Protein AF-A0A971X054-F1 (afdb_monomer_lite)

Secondary structure (DSSP, 8-state):
--HHHHHHHHHHHHHHHHHHHHHHHHHHHHHHHHHHHHHHHHHHHHHHHHTT---BHHHHHHHHHHHH-GGGEEEEE--HHHHHTT--SEEEEETTEEEEEETTEEEEEEE-----

Sequence (116 aa):
MNMKLVRTLGVFLSASLLANAYLYMEMSRFKEAWLTQFIATSKVESILKASSADLSFDNIKQISISAFGKESVHIVNLENEFTEYGSDRLALGVNDTLLLFKNGFYHGSKANLPSH

Foldseek 3Di:
DDPVVVVVVVVVVVVVVVVVVVVVVVVVVVVVVVVVQLVVFVVVVVVCVVVPDQQFPVVVQVVLCVVQNPVQKDWAQDDVVVVVVQWDRIWIGGHQKIFTHHPRGTDHIDRNDPPD

Radius of gyration: 21.97 Å; chains: 1; bounding box: 60×25×60 Å

pLDDT: mean 76.19, std 13.13, range [33.47, 90.75]

Structure (mmCIF, N/CA/C/O backbone):
data_AF-A0A971X054-F1
#
_entry.id   AF-A0A971X054-F1
#
loop_
_atom_site.group_PDB
_atom_site.id
_atom_site.type_symbol
_atom_site.label_atom_id
_atom_site.label_alt_id
_atom_site.label_comp_id
_atom_site.label_asym_id
_atom_site.label_entity_id
_atom_site.label_seq_id
_atom_site.pdbx_PDB_ins_code
_atom_site.Cartn_x
_atom_site.Cartn_y
_atom_site.Cartn_z
_atom_site.occupancy
_atom_site.B_iso_or_equiv
_atom_site.auth_seq_id
_atom_site.auth_comp_id
_atom_site.auth_asym_id
_atom_site.auth_atom_id
_atom_site.pdbx_PDB_model_num
ATOM 1 N N . MET A 1 1 ? 42.932 -11.990 -38.166 1.00 59.16 1 MET A N 1
ATOM 2 C CA . MET A 1 1 ? 41.737 -11.739 -37.326 1.00 59.16 1 MET A CA 1
ATOM 3 C C . MET A 1 1 ? 40.688 -11.040 -38.181 1.00 59.16 1 MET A C 1
ATOM 5 O O . MET A 1 1 ? 41.022 -10.060 -38.832 1.00 59.16 1 MET A O 1
ATOM 9 N N . ASN A 1 2 ? 39.470 -11.578 -38.287 1.00 78.12 2 ASN A N 1
ATOM 10 C CA . ASN A 1 2 ? 38.485 -11.085 -39.254 1.00 78.12 2 ASN A CA 1
ATOM 11 C C . ASN A 1 2 ? 37.853 -9.771 -38.754 1.00 78.12 2 ASN A C 1
ATOM 13 O O . ASN A 1 2 ? 37.059 -9.779 -37.817 1.00 78.12 2 ASN A O 1
ATOM 17 N N . MET A 1 3 ? 38.218 -8.640 -39.365 1.00 77.50 3 MET A N 1
ATOM 18 C CA . MET A 1 3 ? 37.793 -7.287 -38.960 1.00 77.50 3 MET A CA 1
ATOM 19 C C . MET A 1 3 ? 36.268 -7.112 -38.906 1.00 77.50 3 MET A C 1
ATOM 21 O O . MET A 1 3 ? 35.765 -6.319 -38.111 1.00 77.50 3 MET A O 1
ATOM 25 N N . LYS A 1 4 ? 35.523 -7.881 -39.711 1.00 76.81 4 LYS A N 1
ATOM 26 C CA . LYS A 1 4 ? 34.055 -7.916 -39.661 1.00 76.81 4 LYS A CA 1
ATOM 27 C C . LYS A 1 4 ? 33.547 -8.557 -38.368 1.00 76.81 4 LYS A C 1
ATOM 29 O O . LYS A 1 4 ? 32.675 -7.990 -37.726 1.00 76.81 4 LYS A O 1
ATOM 34 N N . LEU A 1 5 ? 34.154 -9.669 -37.948 1.00 80.12 5 LEU A N 1
ATOM 35 C CA . LEU A 1 5 ? 33.815 -10.367 -36.704 1.00 80.12 5 LEU A CA 1
ATOM 36 C C . LEU A 1 5 ? 34.071 -9.475 -35.480 1.00 80.12 5 LEU A C 1
ATOM 38 O O . LEU A 1 5 ? 33.227 -9.386 -34.596 1.00 80.12 5 LEU A O 1
ATOM 42 N N . VAL A 1 6 ? 35.199 -8.755 -35.471 1.00 81.31 6 VAL A N 1
ATOM 43 C CA . VAL A 1 6 ? 35.562 -7.812 -34.396 1.00 81.31 6 VAL A CA 1
ATOM 44 C C . VAL A 1 6 ? 34.560 -6.658 -34.302 1.00 81.31 6 VAL A C 1
ATOM 46 O O . VAL A 1 6 ? 34.143 -6.302 -33.204 1.00 81.31 6 VAL A O 1
ATOM 49 N N . ARG A 1 7 ? 34.119 -6.103 -35.440 1.00 81.25 7 ARG A N 1
ATOM 50 C CA . ARG A 1 7 ? 33.079 -5.061 -35.461 1.00 81.25 7 ARG A CA 1
ATOM 51 C C . ARG A 1 7 ? 31.737 -5.571 -34.947 1.00 81.25 7 ARG A C 1
ATOM 53 O O . ARG A 1 7 ? 31.116 -4.898 -34.134 1.00 81.25 7 ARG A O 1
ATOM 60 N N . THR A 1 8 ? 31.305 -6.749 -35.388 1.00 83.38 8 THR A N 1
ATOM 61 C CA . THR A 1 8 ? 30.040 -7.345 -34.939 1.00 83.38 8 THR A CA 1
ATOM 62 C C . THR A 1 8 ? 30.063 -7.631 -33.437 1.00 83.38 8 THR A C 1
ATOM 64 O O . THR A 1 8 ? 29.128 -7.257 -32.736 1.00 83.38 8 THR A O 1
ATOM 67 N N . LEU A 1 9 ? 31.155 -8.204 -32.921 1.00 83.81 9 LEU A N 1
ATOM 68 C CA . LEU A 1 9 ? 31.355 -8.423 -31.484 1.00 83.81 9 LEU A CA 1
ATOM 69 C C . LEU A 1 9 ? 31.344 -7.111 -30.692 1.00 83.81 9 LEU A C 1
ATOM 71 O O . LEU A 1 9 ? 30.715 -7.047 -29.640 1.00 83.81 9 LEU A O 1
ATOM 75 N N . GLY A 1 10 ? 31.981 -6.060 -31.215 1.00 84.44 10 GLY A N 1
ATOM 76 C CA . GLY A 1 10 ? 31.965 -4.733 -30.600 1.00 84.44 10 GLY A CA 1
ATOM 77 C C . GLY A 1 10 ? 30.551 -4.164 -30.461 1.00 84.44 10 GLY A C 1
ATOM 78 O O . GLY A 1 10 ? 30.187 -3.700 -29.387 1.00 84.44 10 GLY A O 1
ATOM 79 N N . VAL A 1 11 ? 29.725 -4.270 -31.508 1.00 87.19 11 VAL A N 1
ATOM 80 C CA . VAL A 1 11 ? 28.328 -3.799 -31.478 1.00 87.19 11 VAL A CA 1
ATOM 81 C C . VAL A 1 11 ? 27.495 -4.571 -30.453 1.00 87.19 11 VAL A C 1
ATOM 83 O O . VAL A 1 11 ? 26.779 -3.954 -29.666 1.00 87.19 11 VAL A O 1
ATOM 86 N N . PHE A 1 12 ? 27.611 -5.902 -30.414 1.00 87.50 12 PHE A N 1
ATOM 87 C CA . PHE A 1 12 ? 26.885 -6.715 -29.432 1.00 87.50 12 PHE A CA 1
ATOM 88 C C . PHE A 1 12 ? 27.316 -6.419 -27.994 1.00 87.50 12 PHE A C 1
ATOM 90 O O . PHE A 1 12 ? 26.467 -6.326 -27.108 1.00 87.50 12 PHE A O 1
ATOM 97 N N . LEU A 1 13 ? 28.615 -6.215 -27.763 1.00 87.25 13 LEU A N 1
ATOM 98 C CA . LEU A 1 13 ? 29.132 -5.858 -26.446 1.00 87.25 13 LEU A CA 1
ATOM 99 C C . LEU A 1 13 ? 28.591 -4.498 -25.986 1.00 87.25 13 LEU A C 1
ATOM 101 O O . LEU A 1 13 ? 28.121 -4.374 -24.857 1.00 87.25 13 LEU A O 1
ATOM 105 N N . SER A 1 14 ? 28.599 -3.491 -26.864 1.00 88.44 14 SER A N 1
ATOM 106 C CA . SER A 1 14 ? 28.046 -2.168 -26.557 1.00 88.44 14 SER A CA 1
ATOM 107 C C . SER A 1 14 ? 26.544 -2.220 -26.278 1.00 88.44 14 SER A C 1
ATOM 109 O O . SER A 1 14 ? 26.087 -1.613 -25.312 1.00 88.44 14 SER A O 1
ATOM 111 N N . ALA A 1 15 ? 25.779 -2.979 -27.067 1.00 87.00 15 ALA A N 1
ATOM 112 C CA . ALA A 1 15 ? 24.348 -3.161 -26.836 1.00 87.00 15 ALA A CA 1
ATOM 113 C C . ALA A 1 15 ? 24.067 -3.846 -25.487 1.00 87.00 15 ALA A C 1
ATOM 115 O O . ALA A 1 15 ? 23.182 -3.416 -24.750 1.00 87.00 15 ALA A O 1
ATOM 116 N N . SER A 1 16 ? 24.854 -4.863 -25.124 1.00 86.62 16 SER A N 1
ATOM 117 C CA . SER A 1 16 ? 24.726 -5.556 -23.838 1.00 86.62 16 SER A CA 1
ATOM 118 C C . SER A 1 16 ? 25.078 -4.658 -22.647 1.00 86.62 16 SER A C 1
ATOM 120 O O . SER A 1 16 ? 24.378 -4.680 -21.635 1.00 86.62 16 SER A O 1
ATOM 122 N N . LEU A 1 17 ? 26.118 -3.828 -22.764 1.00 88.06 17 LEU A N 1
ATOM 123 C CA . LEU A 1 17 ? 26.489 -2.858 -21.730 1.00 88.06 17 LEU A CA 1
ATOM 124 C C . LEU A 1 17 ? 25.394 -1.811 -21.511 1.00 88.06 17 LEU A C 1
ATOM 126 O O . LEU A 1 17 ? 25.045 -1.532 -20.367 1.00 88.06 17 LEU A O 1
ATOM 130 N N . LEU A 1 18 ? 24.820 -1.272 -22.590 1.00 89.25 18 LEU A N 1
ATOM 131 C CA . LEU A 1 18 ? 23.729 -0.298 -22.504 1.00 89.25 18 LEU A CA 1
ATOM 132 C C . LEU A 1 18 ? 22.462 -0.910 -21.899 1.00 89.25 18 LEU A C 1
ATOM 134 O O . LEU A 1 18 ? 21.848 -0.294 -21.031 1.00 89.25 18 LEU A O 1
ATOM 138 N N . ALA A 1 19 ? 22.101 -2.132 -22.300 1.00 84.81 19 ALA A N 1
ATOM 139 C CA . ALA A 1 19 ? 20.954 -2.838 -21.735 1.00 84.81 19 ALA A CA 1
ATOM 140 C C . ALA A 1 19 ? 21.132 -3.109 -20.232 1.00 84.81 19 ALA A C 1
ATOM 142 O O . ALA A 1 19 ? 20.220 -2.862 -19.447 1.00 84.81 19 ALA A O 1
ATOM 143 N N . ASN A 1 20 ? 22.319 -3.550 -19.810 1.00 83.44 20 ASN A N 1
ATOM 144 C CA . ASN A 1 20 ? 22.607 -3.781 -18.394 1.00 83.44 20 ASN A CA 1
ATOM 145 C C . ASN A 1 20 ? 22.637 -2.484 -17.579 1.00 83.44 20 ASN A C 1
ATOM 147 O O . ASN A 1 20 ? 22.118 -2.455 -16.466 1.00 83.44 20 ASN A O 1
ATOM 151 N N . ALA A 1 21 ? 23.202 -1.404 -18.125 1.00 83.00 21 ALA A N 1
ATOM 152 C CA . ALA A 1 21 ? 23.190 -0.100 -17.470 1.00 83.00 21 ALA A CA 1
ATOM 153 C C . ALA A 1 21 ? 21.756 0.418 -17.283 1.00 83.00 21 ALA A C 1
ATOM 155 O O . ALA A 1 21 ? 21.413 0.898 -16.205 1.00 83.00 21 ALA A O 1
ATOM 156 N N . TYR A 1 22 ? 20.905 0.257 -18.300 1.00 83.88 22 TYR A N 1
ATOM 157 C CA . TYR A 1 22 ? 19.490 0.609 -18.224 1.00 83.88 22 TYR A CA 1
ATOM 158 C C . TYR A 1 22 ? 18.751 -0.202 -17.149 1.00 83.88 22 TYR A C 1
ATOM 160 O O . TYR A 1 22 ? 18.106 0.380 -16.280 1.00 83.88 22 TYR A O 1
ATOM 168 N N . LEU A 1 23 ? 18.911 -1.530 -17.142 1.00 75.81 23 LEU A N 1
ATOM 169 C CA . LEU A 1 23 ? 18.299 -2.398 -16.129 1.00 75.81 23 LEU A CA 1
ATOM 170 C C . LEU A 1 23 ? 18.772 -2.055 -14.710 1.00 75.81 23 LEU A C 1
ATOM 172 O O . LEU A 1 23 ? 17.973 -2.046 -13.777 1.00 75.81 23 LEU A O 1
ATOM 176 N N . TYR A 1 24 ? 20.056 -1.731 -14.542 1.00 76.88 24 TYR A N 1
ATOM 177 C CA . TYR A 1 24 ? 20.603 -1.304 -13.256 1.00 76.88 24 TYR A CA 1
ATOM 178 C C . TYR A 1 24 ? 20.008 0.029 -12.789 1.00 76.88 24 TYR A C 1
ATOM 180 O O . TYR A 1 24 ? 19.641 0.164 -11.621 1.00 76.88 24 TYR A O 1
ATOM 188 N N . MET A 1 25 ? 19.886 1.008 -13.690 1.00 76.25 25 MET A N 1
ATOM 189 C CA . MET A 1 25 ? 19.263 2.294 -13.374 1.00 76.25 25 MET A CA 1
ATOM 190 C C . MET A 1 25 ? 17.801 2.125 -12.966 1.00 76.25 25 MET A C 1
ATOM 192 O O . MET A 1 25 ? 17.386 2.711 -11.968 1.00 76.25 25 MET A O 1
ATOM 196 N N . GLU A 1 26 ? 17.043 1.296 -13.682 1.00 71.44 26 GLU A N 1
ATOM 197 C CA . GLU A 1 26 ? 15.640 1.054 -13.355 1.00 71.44 26 GLU A CA 1
ATOM 198 C C . GLU A 1 26 ? 15.505 0.353 -11.995 1.00 71.44 26 GLU A C 1
ATOM 200 O O . GLU A 1 26 ? 14.757 0.810 -11.132 1.00 71.44 26 GLU A O 1
ATOM 205 N N . MET A 1 27 ? 16.323 -0.673 -11.734 1.00 68.38 27 MET A N 1
ATOM 206 C CA . MET A 1 27 ? 16.388 -1.350 -10.433 1.00 68.38 27 MET A CA 1
ATOM 207 C C . MET A 1 27 ? 16.753 -0.383 -9.293 1.00 68.38 27 MET A C 1
ATOM 209 O O . MET A 1 27 ? 16.175 -0.450 -8.207 1.00 68.38 27 MET A O 1
ATOM 213 N N . SER A 1 28 ? 17.690 0.543 -9.528 1.00 66.31 28 SER A N 1
ATOM 214 C CA . SER A 1 28 ? 18.069 1.574 -8.554 1.00 66.31 28 SER A CA 1
ATOM 215 C C . SER A 1 28 ? 16.908 2.524 -8.267 1.00 66.31 28 SER A C 1
ATOM 217 O O . SER A 1 28 ? 16.636 2.820 -7.106 1.00 66.31 28 SER A O 1
ATOM 219 N N . ARG A 1 29 ? 16.178 2.945 -9.304 1.00 62.84 29 ARG A N 1
ATOM 220 C CA . ARG A 1 29 ? 14.975 3.776 -9.177 1.00 62.84 29 ARG A CA 1
ATOM 221 C C . ARG A 1 29 ? 13.886 3.077 -8.373 1.00 62.84 29 ARG A C 1
ATOM 223 O O . ARG A 1 29 ? 13.319 3.681 -7.467 1.00 62.84 29 ARG A O 1
ATOM 230 N N . PHE A 1 30 ? 13.633 1.799 -8.654 1.00 59.06 30 PHE A N 1
ATOM 231 C CA . PHE A 1 30 ? 12.687 0.994 -7.883 1.00 59.06 30 PHE A CA 1
ATOM 232 C C . PHE A 1 30 ? 13.099 0.894 -6.418 1.00 59.06 30 PHE A C 1
ATOM 234 O O . PHE A 1 30 ? 12.255 1.049 -5.539 1.00 59.06 30 PHE A O 1
ATOM 241 N N . LYS A 1 31 ? 14.393 0.700 -6.143 1.00 58.97 31 LYS A N 1
ATOM 242 C CA . LYS A 1 31 ? 14.927 0.631 -4.781 1.00 58.97 31 LYS A CA 1
ATOM 243 C C . LYS A 1 31 ? 14.805 1.964 -4.039 1.00 58.97 31 LYS A C 1
ATOM 245 O O . LYS A 1 31 ? 14.428 1.965 -2.870 1.00 58.97 31 LYS A O 1
ATOM 250 N N . GLU A 1 32 ? 15.091 3.085 -4.695 1.00 56.22 32 GLU A N 1
ATOM 251 C CA . GLU A 1 32 ? 14.924 4.423 -4.116 1.00 56.22 32 GLU A CA 1
ATOM 252 C C . GLU A 1 32 ? 13.455 4.764 -3.861 1.00 56.22 32 GLU A C 1
ATOM 254 O O . GLU A 1 32 ? 13.131 5.280 -2.790 1.00 56.22 32 GLU A O 1
ATOM 259 N N . ALA A 1 33 ? 12.558 4.436 -4.793 1.00 57.91 33 ALA A N 1
ATOM 260 C CA . ALA A 1 33 ? 11.121 4.624 -4.620 1.00 57.91 33 ALA A CA 1
ATOM 261 C C . ALA A 1 33 ? 10.591 3.787 -3.447 1.00 57.91 33 ALA A C 1
ATOM 263 O O . ALA A 1 33 ? 9.912 4.325 -2.572 1.00 57.91 33 ALA A O 1
ATOM 264 N N . TRP A 1 34 ? 10.987 2.512 -3.363 1.00 56.72 34 TRP A N 1
ATOM 265 C CA . TRP A 1 34 ? 10.659 1.636 -2.235 1.00 56.72 34 TRP A CA 1
ATOM 266 C C . TRP A 1 34 ? 11.176 2.186 -0.905 1.00 56.72 34 TRP A C 1
ATOM 268 O O . TRP A 1 34 ? 10.434 2.247 0.074 1.00 56.72 34 TRP A O 1
ATOM 278 N N . LEU A 1 35 ? 12.438 2.622 -0.859 1.00 53.44 35 LEU A N 1
ATOM 279 C CA . LEU A 1 35 ? 13.048 3.166 0.353 1.00 53.44 35 LEU A CA 1
ATOM 280 C C . LEU A 1 35 ? 12.368 4.470 0.788 1.00 53.44 35 L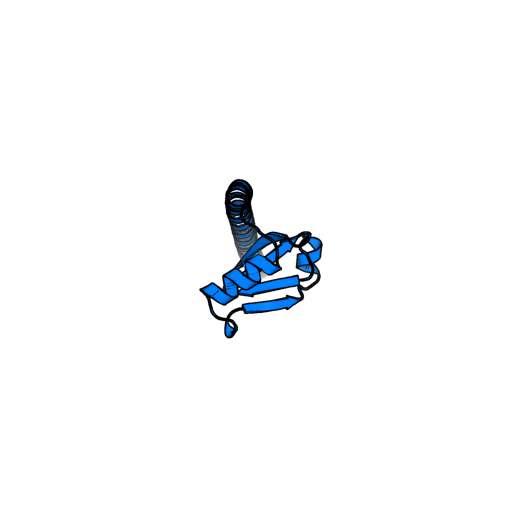EU A C 1
ATOM 282 O O . LEU A 1 35 ? 12.084 4.659 1.969 1.00 53.44 35 LEU A O 1
ATOM 286 N N . THR A 1 36 ? 12.067 5.358 -0.158 1.00 57.12 36 THR A N 1
ATOM 287 C CA . THR A 1 36 ? 11.390 6.635 0.108 1.00 57.12 36 THR A CA 1
ATOM 288 C C . THR A 1 36 ? 9.976 6.400 0.620 1.00 57.12 36 THR A C 1
ATOM 290 O O . THR A 1 36 ? 9.567 7.013 1.605 1.00 57.12 36 THR A O 1
ATOM 293 N N . GLN A 1 37 ? 9.249 5.465 0.010 1.00 57.75 37 GLN A N 1
ATOM 294 C CA . GLN A 1 37 ? 7.914 5.074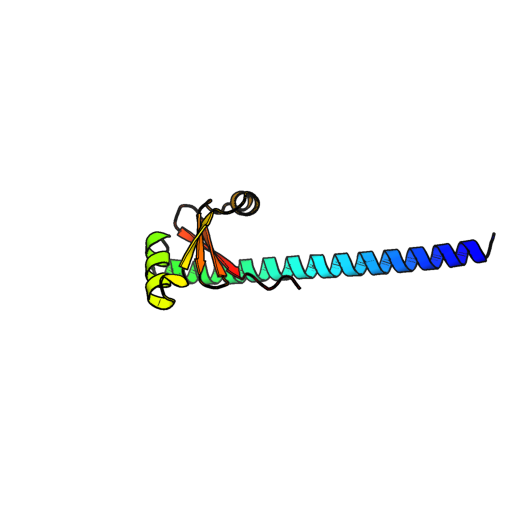 0.441 1.00 57.75 37 GLN A CA 1
ATOM 295 C C . GLN A 1 37 ? 7.931 4.446 1.839 1.00 57.75 37 GLN A C 1
ATOM 297 O O . GLN A 1 37 ? 7.090 4.783 2.673 1.00 57.75 37 GLN A O 1
ATOM 302 N N . PHE A 1 38 ? 8.930 3.616 2.146 1.00 56.62 38 PHE A N 1
ATOM 303 C CA . PHE A 1 38 ? 9.128 3.042 3.477 1.00 56.62 38 PHE A CA 1
ATOM 304 C C . PHE A 1 38 ? 9.443 4.114 4.541 1.00 56.62 38 PHE A C 1
ATOM 306 O O . PHE A 1 38 ? 8.847 4.129 5.622 1.00 56.62 38 PHE A O 1
ATOM 313 N N . ILE A 1 39 ? 10.332 5.069 4.237 1.00 54.22 39 ILE A N 1
ATOM 314 C CA . ILE A 1 39 ? 10.679 6.177 5.146 1.00 54.22 39 ILE A CA 1
ATOM 315 C C . ILE A 1 39 ? 9.482 7.114 5.363 1.00 54.22 39 ILE A C 1
ATOM 317 O O . ILE A 1 39 ? 9.218 7.529 6.492 1.00 54.22 39 ILE A O 1
ATOM 321 N N . ALA A 1 40 ? 8.742 7.451 4.306 1.00 59.06 40 ALA A N 1
ATOM 322 C CA . ALA A 1 40 ? 7.556 8.298 4.410 1.00 59.06 40 ALA A CA 1
ATOM 323 C C . ALA A 1 40 ? 6.475 7.628 5.269 1.00 59.06 40 ALA A C 1
ATOM 325 O O . ALA A 1 40 ? 5.928 8.248 6.181 1.00 59.06 40 ALA A O 1
ATOM 326 N N . THR A 1 41 ? 6.238 6.337 5.036 1.00 64.25 41 THR A N 1
ATOM 327 C CA . THR A 1 41 ? 5.256 5.547 5.782 1.00 64.25 41 THR A CA 1
ATOM 328 C C . THR A 1 41 ? 5.614 5.442 7.264 1.00 64.25 41 THR A C 1
ATOM 330 O O . THR A 1 41 ? 4.775 5.734 8.110 1.00 64.25 41 THR A O 1
ATOM 333 N N . SER A 1 42 ? 6.868 5.122 7.596 1.00 59.59 42 SER A N 1
ATOM 334 C CA . SER A 1 42 ? 7.315 4.988 8.993 1.00 59.59 42 SER A CA 1
ATOM 335 C C . SER A 1 42 ? 7.255 6.301 9.787 1.00 59.59 42 SER A C 1
ATOM 337 O O . SER A 1 42 ? 6.932 6.292 10.976 1.00 59.59 42 SER A O 1
ATOM 339 N N . LYS A 1 43 ? 7.507 7.455 9.152 1.00 64.19 43 LYS A N 1
ATOM 340 C CA . LYS A 1 43 ? 7.337 8.768 9.801 1.00 64.19 43 LYS A CA 1
ATOM 341 C C . LYS A 1 43 ? 5.872 9.082 10.089 1.00 64.19 43 LYS A C 1
ATOM 343 O O . LYS A 1 43 ? 5.561 9.534 11.188 1.00 64.19 43 LYS A O 1
ATOM 348 N N . VAL A 1 44 ? 4.983 8.826 9.129 1.00 68.31 44 VAL A N 1
ATOM 349 C CA . VAL A 1 44 ? 3.537 9.010 9.318 1.00 68.31 44 VAL A CA 1
ATOM 350 C C . VAL A 1 44 ? 3.015 8.057 10.393 1.00 68.31 44 VAL A C 1
ATOM 352 O O . VAL A 1 44 ? 2.276 8.485 11.273 1.00 68.31 44 VAL A O 1
ATOM 355 N N . GLU A 1 45 ? 3.465 6.801 10.398 1.00 65.50 45 GLU A N 1
ATOM 356 C CA . GLU A 1 45 ? 3.126 5.819 11.432 1.00 65.50 45 GLU A CA 1
ATOM 357 C C . GLU A 1 45 ? 3.562 6.287 12.828 1.00 65.50 45 GLU A C 1
ATOM 359 O O . GLU A 1 45 ? 2.782 6.205 13.774 1.00 65.50 45 GLU A O 1
ATOM 364 N N . SER A 1 46 ? 4.776 6.829 12.964 1.00 66.81 46 SER A N 1
ATOM 365 C CA . SER A 1 46 ? 5.278 7.366 14.236 1.00 66.81 46 SER A CA 1
ATOM 366 C C . SER A 1 46 ? 4.431 8.539 14.746 1.00 66.81 46 SER A C 1
ATOM 368 O O . SER A 1 46 ? 4.066 8.579 15.922 1.00 66.81 46 SER A O 1
ATOM 370 N N . ILE A 1 47 ? 4.037 9.455 13.853 1.00 69.81 47 ILE A N 1
ATOM 371 C CA . ILE A 1 47 ? 3.146 10.579 14.183 1.00 69.81 47 ILE A CA 1
ATOM 372 C C . ILE A 1 47 ? 1.768 10.066 14.615 1.00 69.81 47 ILE A C 1
ATOM 374 O O . ILE A 1 47 ? 1.233 10.502 15.634 1.00 69.81 47 ILE A O 1
ATOM 378 N N . LEU A 1 48 ? 1.201 9.116 13.872 1.00 70.31 48 LEU A N 1
ATOM 379 C CA . LEU A 1 48 ? -0.113 8.557 14.171 1.00 70.31 48 LEU A CA 1
ATOM 380 C C . LEU A 1 48 ? -0.115 7.787 15.498 1.00 70.31 48 LEU A C 1
ATOM 382 O O . LEU A 1 48 ? -1.019 7.981 16.310 1.00 70.31 48 LEU A O 1
ATOM 386 N N . LYS A 1 49 ? 0.929 7.000 15.777 1.00 68.31 49 LYS A N 1
ATOM 387 C CA . LYS A 1 49 ? 1.116 6.333 17.074 1.00 68.31 49 LYS A CA 1
ATOM 388 C C . LYS A 1 49 ? 1.228 7.333 18.224 1.00 68.31 49 LYS A C 1
ATOM 390 O O . LYS A 1 49 ? 0.623 7.117 19.269 1.00 68.31 49 LYS A O 1
ATOM 395 N N . ALA A 1 50 ? 1.940 8.444 18.031 1.00 74.38 50 ALA A N 1
ATOM 396 C CA . ALA A 1 50 ? 2.026 9.509 19.031 1.00 74.38 50 ALA A CA 1
ATOM 397 C C . ALA A 1 50 ? 0.681 10.226 19.255 1.00 74.38 50 ALA A C 1
ATOM 399 O O . ALA A 1 50 ? 0.413 10.705 20.354 1.00 74.38 50 ALA A O 1
ATOM 400 N N . SER A 1 51 ? -0.186 10.269 18.240 1.00 71.69 51 SER A N 1
ATOM 401 C CA . SER A 1 51 ? -1.494 10.933 18.316 1.00 71.69 51 SER A CA 1
ATOM 402 C C . SER A 1 51 ? -2.573 10.150 19.079 1.00 71.69 51 SER A C 1
ATOM 404 O O . SER A 1 51 ? -3.678 10.658 19.239 1.00 71.69 51 SER A O 1
ATOM 406 N N . SER A 1 52 ? -2.279 8.934 19.564 1.00 73.25 52 SER A N 1
ATOM 407 C CA . SER A 1 52 ? -3.265 8.018 20.175 1.00 73.25 52 SER A CA 1
ATOM 408 C C . SER A 1 52 ? -4.471 7.706 19.275 1.00 73.25 52 SER A C 1
ATOM 410 O O . SER A 1 52 ? -5.517 7.280 19.760 1.00 73.25 52 SER A O 1
ATOM 412 N N . ALA A 1 53 ? -4.337 7.920 17.963 1.00 78.88 53 ALA A N 1
ATOM 413 C CA . ALA A 1 53 ? -5.358 7.546 17.002 1.00 78.88 53 ALA A CA 1
ATOM 414 C C . ALA A 1 53 ? -5.517 6.021 16.990 1.00 78.88 53 ALA A C 1
ATOM 416 O O . ALA A 1 53 ? -4.530 5.283 16.983 1.00 78.88 53 ALA A O 1
ATOM 417 N N . ASP A 1 54 ? -6.760 5.546 16.967 1.00 82.44 54 ASP A N 1
ATOM 418 C CA . ASP A 1 54 ? -7.034 4.129 16.761 1.00 82.44 54 ASP A CA 1
ATOM 419 C C . ASP A 1 54 ? -6.711 3.766 15.303 1.00 82.44 54 ASP A C 1
ATOM 421 O O . ASP A 1 54 ? -7.403 4.168 14.368 1.00 82.44 54 ASP A O 1
ATOM 425 N N . LEU A 1 55 ? -5.614 3.035 15.111 1.00 83.88 55 LEU A N 1
ATOM 426 C CA . LEU A 1 55 ? -5.136 2.588 13.801 1.00 83.88 55 LEU A CA 1
ATOM 427 C C . LEU A 1 55 ? -5.583 1.163 13.464 1.00 83.88 55 LEU A C 1
ATOM 429 O O . LEU A 1 55 ? -4.995 0.535 12.580 1.00 83.88 55 LEU A O 1
ATOM 433 N N . SER A 1 56 ? -6.574 0.629 14.178 1.00 87.88 56 SER A N 1
ATOM 434 C CA . SER A 1 56 ? -7.142 -0.679 13.878 1.00 87.88 56 SER A CA 1
ATOM 435 C C . SER A 1 56 ? -7.774 -0.710 12.486 1.00 87.88 56 SER A C 1
ATOM 437 O O . SER A 1 56 ? -8.276 0.295 11.968 1.00 87.88 56 SER A O 1
ATOM 439 N N . PHE A 1 57 ? -7.761 -1.894 11.879 1.00 86.69 57 PHE A N 1
ATOM 440 C CA . PHE A 1 57 ? -8.372 -2.146 10.577 1.00 86.69 57 PHE A CA 1
ATOM 441 C C . PHE A 1 57 ? -9.823 -1.660 10.513 1.00 86.69 57 PHE A C 1
ATOM 443 O O . PHE A 1 57 ? -10.205 -0.964 9.571 1.00 86.69 57 PHE A O 1
ATOM 450 N N . ASP A 1 58 ? -10.622 -1.984 11.532 1.00 89.19 58 ASP A N 1
ATOM 451 C CA . ASP A 1 58 ? -12.034 -1.617 11.572 1.00 89.19 58 ASP A CA 1
ATOM 452 C C . ASP A 1 58 ? -12.229 -0.103 11.652 1.00 89.19 58 ASP A C 1
ATOM 454 O O . ASP A 1 58 ? -13.047 0.442 10.906 1.00 89.19 58 ASP A O 1
ATOM 458 N N . ASN A 1 59 ? -11.447 0.595 12.482 1.00 89.12 59 ASN A N 1
ATOM 459 C CA . ASN A 1 59 ? -11.558 2.044 12.593 1.00 89.12 59 ASN A CA 1
ATOM 460 C C . ASN A 1 59 ? -11.137 2.746 11.293 1.00 89.12 59 ASN A C 1
ATOM 462 O O . ASN A 1 59 ? -11.867 3.593 10.777 1.00 89.12 59 ASN A O 1
ATOM 466 N N . ILE A 1 60 ? -10.013 2.346 10.693 1.00 88.31 60 ILE A N 1
ATOM 467 C CA . ILE A 1 60 ? -9.542 2.931 9.427 1.00 88.31 60 ILE A CA 1
ATOM 468 C C . ILE A 1 60 ? -10.509 2.644 8.285 1.00 88.31 60 ILE A C 1
ATOM 470 O O . ILE A 1 60 ? -10.743 3.520 7.451 1.00 88.31 60 ILE A O 1
ATOM 474 N N . LYS A 1 61 ? -11.126 1.462 8.256 1.00 90.50 61 LYS A N 1
ATOM 475 C CA . LYS A 1 61 ? -12.183 1.142 7.298 1.00 90.50 61 LYS A CA 1
ATOM 476 C C . LYS A 1 61 ? -13.378 2.079 7.448 1.00 90.50 61 LYS A C 1
ATOM 478 O O . LYS A 1 61 ? -13.842 2.613 6.444 1.00 90.50 61 LYS A O 1
ATOM 483 N N . GLN A 1 62 ? -13.858 2.309 8.670 1.00 90.56 62 GLN A N 1
ATOM 484 C CA . GLN A 1 62 ? -14.977 3.226 8.917 1.00 90.56 62 GLN A CA 1
ATOM 485 C C . GLN A 1 62 ? -14.632 4.668 8.535 1.00 90.56 62 GLN A C 1
ATOM 487 O O . GLN A 1 62 ? -15.408 5.316 7.835 1.00 90.56 62 GLN A O 1
ATOM 492 N N . ILE A 1 63 ? -13.449 5.151 8.924 1.00 89.75 63 ILE A N 1
ATOM 493 C CA . ILE A 1 63 ? -12.965 6.490 8.562 1.00 89.75 63 ILE A CA 1
ATOM 494 C C . ILE A 1 63 ? -12.870 6.632 7.041 1.00 89.75 63 ILE A C 1
ATOM 496 O O . ILE A 1 63 ? -13.321 7.630 6.488 1.00 89.75 63 ILE A O 1
ATOM 500 N N . SER A 1 64 ? -12.340 5.619 6.356 1.00 87.12 64 SER A N 1
ATOM 501 C CA . SER A 1 64 ? -12.183 5.635 4.900 1.00 87.12 64 SER A CA 1
ATOM 502 C C . SER A 1 64 ? -13.534 5.627 4.182 1.00 87.12 64 SER A C 1
ATOM 504 O O . SER A 1 64 ? -13.721 6.385 3.237 1.00 87.12 64 SER A O 1
ATOM 506 N N . ILE A 1 65 ? -14.505 4.834 4.651 1.00 90.75 65 ILE A N 1
ATOM 507 C CA . ILE A 1 65 ? -15.875 4.834 4.107 1.00 90.75 65 ILE A CA 1
ATOM 508 C C . ILE A 1 65 ? -16.539 6.197 4.326 1.00 90.75 65 ILE A C 1
ATOM 510 O O . ILE A 1 65 ? -17.181 6.716 3.416 1.00 90.75 65 ILE A O 1
ATOM 514 N N . SER A 1 66 ? -16.368 6.783 5.513 1.00 90.75 66 SER A N 1
ATOM 515 C CA . SER A 1 66 ? -16.903 8.105 5.853 1.00 90.75 66 SER A CA 1
ATOM 516 C C . SER A 1 66 ? -16.307 9.213 4.976 1.00 90.75 66 SER A C 1
ATOM 518 O O . SER A 1 66 ? -17.021 10.113 4.544 1.00 90.75 66 SER A O 1
ATOM 520 N N . ALA A 1 67 ? -15.008 9.133 4.675 1.00 87.94 67 ALA A N 1
ATOM 521 C CA . ALA A 1 67 ? -14.291 10.152 3.913 1.00 87.94 67 ALA A CA 1
ATOM 522 C C . ALA A 1 67 ? -14.448 10.025 2.388 1.00 87.94 67 ALA A C 1
ATOM 524 O O . ALA A 1 67 ? -14.516 11.041 1.701 1.00 87.94 67 ALA A O 1
ATOM 525 N N . PHE A 1 68 ? -14.478 8.801 1.851 1.00 88.88 68 PHE A N 1
ATOM 526 C CA . PHE A 1 68 ? -14.374 8.547 0.406 1.00 88.88 68 PHE A CA 1
ATOM 527 C C . PHE A 1 68 ? -15.598 7.855 -0.205 1.00 88.88 68 PHE A C 1
ATOM 529 O O . PHE A 1 68 ? -15.638 7.666 -1.421 1.00 88.88 68 PHE A O 1
ATOM 536 N N . GLY A 1 69 ? -16.587 7.482 0.607 1.00 87.88 69 GLY A N 1
ATOM 537 C CA . GLY A 1 69 ? -17.745 6.710 0.164 1.00 87.88 69 GLY A CA 1
ATOM 538 C C . GLY A 1 69 ? -17.489 5.203 0.197 1.00 87.88 69 GLY A C 1
ATOM 539 O O . GLY A 1 69 ? -16.358 4.723 0.109 1.00 87.88 69 GLY A O 1
ATOM 540 N N . LYS A 1 70 ? -18.564 4.427 0.357 1.00 88.94 70 LYS A N 1
ATOM 541 C CA . LYS A 1 70 ? -18.485 2.968 0.530 1.00 88.94 70 LYS A CA 1
ATOM 542 C C . LYS A 1 70 ? -18.010 2.267 -0.743 1.00 88.94 70 LYS A C 1
ATOM 544 O O . LYS A 1 70 ? -17.264 1.301 -0.659 1.00 88.94 70 LYS A O 1
ATOM 549 N N . GLU A 1 71 ? -18.433 2.756 -1.901 1.00 88.44 71 GLU A N 1
ATOM 550 C CA . GLU A 1 71 ? -18.021 2.288 -3.228 1.00 88.44 71 GLU A CA 1
ATOM 551 C C . GLU A 1 71 ? -16.509 2.386 -3.471 1.00 88.44 71 GLU A C 1
ATOM 553 O O . GLU A 1 71 ? -15.946 1.550 -4.174 1.00 88.44 71 GLU A O 1
ATOM 558 N N . SER A 1 72 ? -15.846 3.353 -2.841 1.00 85.44 72 SER A N 1
ATOM 559 C CA . SER A 1 72 ? -14.409 3.596 -2.981 1.00 85.44 72 SER A CA 1
ATOM 560 C C . SER A 1 72 ? -13.553 2.704 -2.079 1.00 85.44 72 SER A C 1
ATOM 562 O O . SER A 1 72 ? -12.326 2.730 -2.185 1.00 85.44 72 SER A O 1
ATOM 564 N N . VAL A 1 73 ? -14.176 1.932 -1.178 1.00 89.56 73 VAL A N 1
ATOM 565 C CA . VAL A 1 73 ? -13.494 1.151 -0.140 1.00 89.56 73 VAL A CA 1
ATOM 566 C C . VAL A 1 73 ? -13.841 -0.329 -0.254 1.00 89.56 73 VAL A C 1
ATOM 568 O O . VAL A 1 73 ? -14.990 -0.736 -0.090 1.00 89.56 73 VAL A O 1
ATOM 571 N N . HIS A 1 74 ? -12.830 -1.166 -0.460 1.00 90.50 74 HIS A N 1
ATOM 572 C CA . HIS A 1 74 ? -13.003 -2.611 -0.584 1.00 90.50 74 HIS A CA 1
ATOM 573 C C . HIS A 1 74 ? -11.909 -3.379 0.159 1.00 90.50 74 HIS A C 1
ATOM 575 O O . HIS A 1 74 ? -10.789 -2.907 0.342 1.00 90.50 74 HIS A O 1
ATOM 581 N N . ILE A 1 75 ? -12.250 -4.579 0.625 1.00 89.56 75 ILE A N 1
ATOM 582 C CA . ILE A 1 75 ? -11.292 -5.463 1.293 1.00 89.56 75 ILE A CA 1
ATOM 583 C C . ILE A 1 75 ? -10.543 -6.237 0.215 1.00 89.56 75 ILE A C 1
ATOM 585 O O . ILE A 1 75 ? -11.163 -6.852 -0.652 1.00 89.56 75 ILE A O 1
ATOM 589 N N . VAL A 1 76 ? -9.219 -6.217 0.294 1.00 86.94 76 VAL A N 1
ATOM 590 C CA . VAL A 1 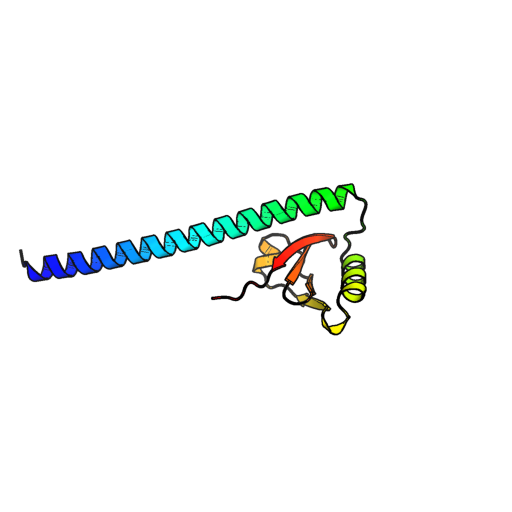76 ? -8.328 -6.918 -0.628 1.00 86.94 76 VAL A CA 1
ATOM 591 C C . VAL A 1 76 ? -7.649 -8.052 0.129 1.00 86.94 76 VAL A C 1
ATOM 593 O O . VAL A 1 76 ? -7.134 -7.850 1.227 1.00 86.94 76 VAL A O 1
ATOM 596 N N . ASN A 1 77 ? -7.654 -9.249 -0.455 1.00 85.12 77 ASN A N 1
ATOM 597 C CA . ASN A 1 77 ? -6.851 -10.362 0.039 1.00 85.12 77 ASN A CA 1
ATOM 598 C C . ASN A 1 77 ? -5.498 -10.318 -0.672 1.00 85.12 77 ASN A C 1
ATOM 600 O O . ASN A 1 77 ? -5.442 -10.433 -1.895 1.00 85.12 77 ASN A O 1
ATOM 604 N N . LEU A 1 78 ? -4.436 -10.075 0.087 1.00 78.38 78 LEU A N 1
ATOM 605 C CA . LEU A 1 78 ? -3.093 -9.906 -0.443 1.00 78.38 78 LEU A CA 1
ATOM 606 C C . LEU A 1 78 ? -2.493 -11.244 -0.874 1.00 78.38 78 LEU A C 1
ATOM 608 O O . LEU A 1 78 ? -2.626 -12.263 -0.194 1.00 78.38 78 LEU A O 1
ATOM 612 N N . GLU A 1 79 ? -1.778 -11.209 -1.995 1.00 73.38 79 GLU A N 1
ATOM 613 C CA . GLU A 1 79 ? -0.942 -12.316 -2.451 1.00 73.38 79 GLU A CA 1
ATOM 614 C C . GLU A 1 79 ? 0.293 -12.494 -1.548 1.00 73.38 79 GLU A C 1
ATOM 616 O O . GLU A 1 79 ? 0.663 -11.602 -0.775 1.00 73.38 79 GLU A O 1
ATOM 621 N N . ASN A 1 80 ? 0.941 -13.662 -1.648 1.00 66.38 80 ASN A N 1
ATOM 622 C CA . ASN A 1 80 ? 1.988 -14.095 -0.714 1.00 66.38 80 ASN A CA 1
ATOM 623 C C . ASN A 1 80 ? 3.153 -13.099 -0.563 1.00 66.38 80 ASN A C 1
ATOM 625 O O . ASN A 1 80 ? 3.691 -12.973 0.537 1.00 66.38 80 ASN A O 1
ATOM 629 N N . GLU A 1 81 ? 3.505 -12.354 -1.615 1.00 60.84 81 GLU A N 1
ATOM 630 C CA . GLU A 1 81 ? 4.623 -11.401 -1.584 1.00 60.84 81 GLU A CA 1
ATOM 631 C C . GLU A 1 81 ? 4.486 -10.374 -0.448 1.00 60.84 81 GLU A C 1
ATOM 633 O O . GLU A 1 81 ? 5.447 -10.104 0.262 1.00 60.84 81 GLU A O 1
ATOM 638 N N . PHE A 1 82 ? 3.286 -9.850 -0.181 1.00 61.66 82 PHE A N 1
ATOM 639 C CA . PHE A 1 82 ? 3.086 -8.869 0.897 1.00 61.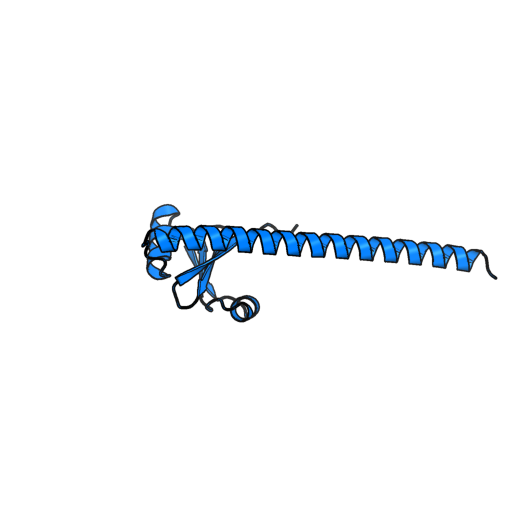66 82 PHE A CA 1
ATOM 640 C C . PHE A 1 82 ? 3.121 -9.497 2.293 1.00 61.66 82 PHE A C 1
ATOM 642 O O . PHE A 1 82 ? 3.554 -8.854 3.256 1.00 61.66 82 PHE A O 1
ATOM 649 N N . THR A 1 83 ? 2.692 -10.756 2.407 1.00 62.38 83 THR A N 1
ATOM 650 C CA . THR A 1 83 ? 2.781 -11.503 3.666 1.00 62.38 83 THR A CA 1
ATOM 651 C C . THR A 1 83 ? 4.219 -11.870 4.023 1.00 62.38 83 THR A C 1
ATOM 653 O O . THR A 1 83 ? 4.561 -11.876 5.203 1.00 62.38 83 THR A O 1
ATOM 656 N N . GLU A 1 84 ? 5.096 -12.084 3.035 1.00 62.69 84 GLU A N 1
ATOM 657 C CA . GLU A 1 84 ? 6.532 -12.310 3.267 1.00 62.69 84 GLU A CA 1
ATOM 658 C C . GLU A 1 84 ? 7.230 -11.074 3.855 1.00 62.69 84 GLU A C 1
ATOM 660 O O . GLU A 1 84 ? 8.113 -11.202 4.702 1.00 62.69 84 GLU A O 1
ATOM 665 N N . TYR A 1 85 ? 6.768 -9.870 3.503 1.00 62.47 85 TYR A N 1
ATOM 666 C CA . TYR A 1 85 ? 7.214 -8.615 4.123 1.00 62.47 85 TYR A CA 1
ATOM 667 C C . TYR A 1 85 ? 6.540 -8.315 5.475 1.00 62.47 85 TYR A C 1
ATOM 669 O O . TYR A 1 85 ? 6.777 -7.267 6.079 1.00 62.47 85 TYR A O 1
ATOM 677 N N . GLY A 1 86 ? 5.737 -9.248 5.995 1.00 68.50 86 GLY A N 1
ATOM 678 C CA . GLY A 1 86 ? 5.151 -9.182 7.331 1.00 68.50 86 GLY A CA 1
ATOM 679 C C . GLY A 1 86 ? 3.863 -8.369 7.429 1.00 68.50 86 GLY A C 1
ATOM 680 O O . GLY A 1 86 ? 3.527 -7.956 8.540 1.00 68.50 86 GLY A O 1
ATOM 681 N N . SER A 1 87 ? 3.171 -8.132 6.310 1.00 77.38 87 SER A N 1
ATOM 682 C CA . SER A 1 87 ? 1.792 -7.626 6.323 1.00 77.38 87 SER A CA 1
ATOM 683 C C . SER A 1 87 ? 0.802 -8.764 6.588 1.00 77.38 87 SER A C 1
ATOM 685 O O . SER A 1 87 ? 1.044 -9.919 6.236 1.00 77.38 87 SER A O 1
ATOM 687 N N . ASP A 1 88 ? -0.336 -8.434 7.185 1.00 82.00 88 ASP A N 1
ATOM 688 C CA . ASP A 1 88 ? -1.483 -9.324 7.295 1.00 82.00 88 ASP A CA 1
ATOM 689 C C . ASP A 1 88 ? -2.014 -9.671 5.901 1.00 82.00 88 ASP A C 1
ATOM 691 O O . ASP A 1 88 ? -1.794 -8.949 4.934 1.00 82.00 88 ASP A O 1
ATOM 695 N N . ARG A 1 89 ? -2.773 -10.764 5.787 1.00 83.50 89 ARG A N 1
ATOM 696 C CA . ARG A 1 89 ? -3.423 -11.142 4.518 1.00 83.50 89 ARG A CA 1
ATOM 697 C C . ARG A 1 89 ? -4.496 -10.158 4.066 1.00 83.50 89 ARG A C 1
ATOM 699 O O . ARG A 1 89 ? -4.824 -10.110 2.887 1.00 83.50 89 ARG A O 1
ATOM 706 N N . LEU A 1 90 ? -5.077 -9.415 5.001 1.00 85.12 90 LEU A N 1
ATOM 707 C CA . LEU A 1 90 ? -6.151 -8.478 4.712 1.00 85.12 90 LEU A CA 1
ATOM 708 C C . LEU A 1 90 ? -5.583 -7.071 4.544 1.00 85.12 90 LEU A C 1
ATOM 710 O O . LEU A 1 90 ? -4.923 -6.538 5.433 1.00 85.12 90 LEU A O 1
ATOM 714 N N . ALA A 1 91 ? -5.899 -6.471 3.405 1.00 86.56 91 ALA A N 1
ATOM 715 C CA . ALA A 1 91 ? -5.641 -5.078 3.088 1.00 86.56 91 ALA A CA 1
ATOM 716 C C . ALA A 1 91 ? -6.948 -4.334 2.818 1.00 86.56 91 ALA A C 1
ATOM 718 O O . ALA A 1 91 ? -8.007 -4.932 2.599 1.00 86.56 91 ALA A O 1
ATOM 719 N N . LEU A 1 92 ? -6.861 -3.008 2.818 1.00 88.12 92 LEU A N 1
ATOM 720 C CA . LEU A 1 92 ? -7.970 -2.133 2.467 1.00 88.12 92 LEU A CA 1
ATOM 721 C C . LEU A 1 92 ? -7.611 -1.349 1.205 1.00 88.12 92 LEU A C 1
ATOM 723 O O . LEU A 1 92 ? -6.705 -0.523 1.227 1.00 88.12 92 LEU A O 1
ATOM 727 N N . GLY A 1 93 ? -8.313 -1.605 0.108 1.00 88.12 93 GLY A N 1
ATOM 728 C CA . GLY A 1 93 ? -8.260 -0.765 -1.082 1.00 88.12 93 GLY A CA 1
ATOM 729 C C . GLY A 1 93 ? -9.122 0.476 -0.869 1.00 88.12 93 GLY A C 1
ATOM 730 O O . GLY A 1 93 ? -10.302 0.351 -0.546 1.00 88.12 93 GLY A O 1
ATOM 731 N N . VAL A 1 94 ? -8.530 1.657 -1.025 1.00 87.50 94 VAL A N 1
ATOM 732 C CA . VAL A 1 94 ? -9.187 2.966 -0.954 1.00 87.50 94 VAL A CA 1
ATOM 733 C C . VAL A 1 94 ? -8.815 3.740 -2.215 1.00 87.50 94 VAL A C 1
ATOM 735 O O . VAL A 1 94 ? -7.676 4.191 -2.354 1.00 87.50 94 VAL A O 1
ATOM 738 N N . ASN A 1 95 ? -9.764 3.890 -3.143 1.00 86.00 95 ASN A N 1
ATOM 739 C CA . ASN A 1 95 ? -9.490 4.366 -4.506 1.00 86.00 95 ASN A CA 1
ATOM 740 C C . ASN A 1 95 ? -8.328 3.566 -5.139 1.00 86.00 95 ASN A C 1
ATOM 742 O O . ASN A 1 95 ? -8.347 2.336 -5.129 1.00 86.00 95 ASN A O 1
ATOM 746 N N . ASP A 1 96 ? -7.290 4.260 -5.613 1.00 82.25 96 ASP A N 1
ATOM 747 C CA . ASP A 1 96 ? -6.082 3.678 -6.210 1.00 82.25 96 ASP A CA 1
ATOM 748 C C . ASP A 1 96 ? -4.972 3.393 -5.183 1.00 82.25 96 ASP A C 1
ATOM 750 O O . ASP A 1 96 ? -3.810 3.199 -5.538 1.00 82.25 96 ASP A O 1
ATOM 754 N N . THR A 1 97 ? -5.281 3.416 -3.886 1.00 82.00 97 THR A N 1
ATOM 755 C CA . THR A 1 97 ? -4.303 3.173 -2.820 1.00 82.00 97 THR A CA 1
ATOM 756 C C . THR A 1 97 ? -4.662 1.927 -2.032 1.00 82.00 97 THR A C 1
ATOM 758 O O . THR A 1 97 ? -5.791 1.746 -1.589 1.00 82.00 97 THR A O 1
ATOM 761 N N . LEU A 1 98 ? -3.671 1.075 -1.807 1.00 85.88 98 LEU A N 1
ATOM 762 C CA . LEU A 1 98 ? -3.786 -0.120 -0.993 1.00 85.88 98 LEU A CA 1
ATOM 763 C C . LEU A 1 98 ? -3.200 0.152 0.392 1.00 85.88 98 LEU A C 1
ATOM 765 O O . LEU A 1 98 ? -2.009 0.425 0.520 1.00 85.88 98 LEU A O 1
ATOM 769 N N . LEU A 1 99 ? -4.019 0.081 1.432 1.00 85.88 99 LEU A N 1
ATOM 770 C CA . LEU A 1 99 ? -3.587 0.183 2.822 1.00 85.88 99 LEU A CA 1
ATOM 771 C C . LEU A 1 99 ? -3.268 -1.215 3.358 1.00 85.88 99 LEU A C 1
ATOM 773 O O . LEU A 1 99 ? -4.077 -2.138 3.259 1.00 85.88 99 LEU A O 1
ATOM 777 N N . LEU A 1 100 ? -2.078 -1.348 3.925 1.00 86.50 100 LEU A N 1
ATOM 778 C CA . LEU A 1 100 ? -1.506 -2.569 4.468 1.00 86.50 100 LEU A CA 1
ATOM 779 C C . LEU A 1 100 ? -1.573 -2.533 5.993 1.00 86.50 100 LEU A C 1
ATOM 781 O O . LEU A 1 100 ? -1.354 -1.492 6.623 1.00 86.50 100 LEU A O 1
ATOM 785 N N . PHE A 1 101 ? -1.827 -3.695 6.580 1.00 85.81 101 PHE A N 1
ATOM 786 C CA . PHE A 1 101 ? -1.979 -3.866 8.019 1.00 85.81 101 PHE A CA 1
ATOM 787 C C . PHE A 1 101 ? -1.001 -4.918 8.527 1.00 85.81 101 PHE A C 1
ATOM 789 O O . PHE A 1 101 ? -0.547 -5.762 7.761 1.00 85.81 101 PHE A O 1
ATOM 796 N N . LYS A 1 102 ? -0.645 -4.842 9.806 1.00 84.31 102 LYS A N 1
ATOM 797 C CA . LYS A 1 102 ? 0.167 -5.830 10.512 1.00 84.31 102 LYS A CA 1
ATOM 798 C C . LYS A 1 102 ? -0.386 -6.010 11.915 1.00 84.31 102 LYS A C 1
ATOM 800 O O . LYS A 1 102 ? -0.486 -5.040 12.668 1.00 84.31 102 LYS A O 1
ATOM 805 N N . ASN A 1 103 ? -0.710 -7.247 12.281 1.00 84.94 103 ASN A N 1
ATOM 806 C CA . ASN A 1 103 ? -1.381 -7.583 13.537 1.00 84.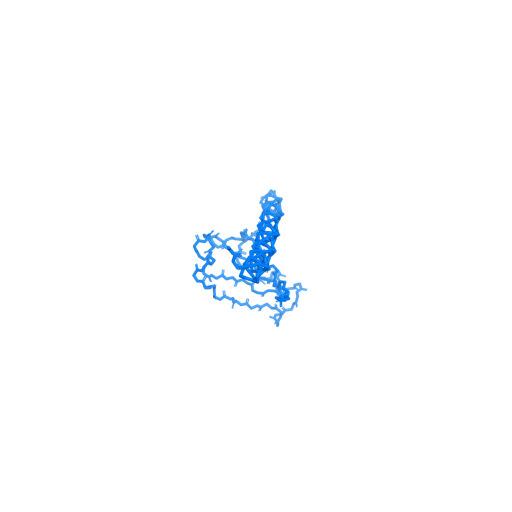94 103 ASN A CA 1
ATOM 807 C C . ASN A 1 103 ? -2.682 -6.780 13.758 1.00 84.94 103 ASN A C 1
ATOM 809 O O . ASN A 1 103 ? -2.997 -6.412 14.887 1.00 84.94 103 ASN A O 1
ATOM 813 N N . GLY A 1 104 ? -3.416 -6.467 12.688 1.00 82.56 104 GLY A N 1
ATOM 814 C CA . GLY A 1 104 ? -4.675 -5.721 12.721 1.00 82.56 104 GLY A CA 1
ATOM 815 C C . GLY A 1 104 ? -4.538 -4.197 12.779 1.00 82.56 104 GLY A C 1
ATOM 816 O O . GLY A 1 104 ? -5.560 -3.513 12.811 1.00 82.56 104 GLY A O 1
ATOM 817 N N . PHE A 1 105 ? -3.318 -3.653 12.762 1.00 83.62 105 PHE A N 1
ATOM 818 C CA . PHE A 1 105 ? -3.058 -2.210 12.796 1.00 83.62 105 PHE A CA 1
ATOM 819 C C . PHE A 1 105 ? -2.435 -1.721 11.497 1.00 83.62 105 PHE A C 1
ATOM 821 O O . PHE A 1 105 ? -1.690 -2.455 10.850 1.00 83.62 105 PHE A O 1
ATOM 828 N N . TYR A 1 106 ? -2.712 -0.474 11.120 1.00 83.44 106 TYR A N 1
ATOM 829 C CA . TYR A 1 106 ? -2.106 0.138 9.942 1.00 83.44 106 TYR A CA 1
ATOM 830 C C . TYR A 1 106 ? -0.583 0.086 10.010 1.00 83.44 106 TYR A C 1
ATOM 832 O O . TYR A 1 106 ? 0.032 0.534 10.978 1.00 83.44 106 TYR A O 1
ATOM 840 N N . HIS A 1 107 ? 0.000 -0.468 8.954 1.00 77.44 107 HIS A N 1
ATOM 841 C CA . HIS A 1 107 ? 1.434 -0.677 8.822 1.00 77.44 107 HIS A CA 1
ATOM 842 C C . HIS A 1 107 ? 2.010 0.064 7.617 1.00 77.44 107 HIS A C 1
ATOM 844 O O . HIS A 1 107 ? 3.174 0.458 7.632 1.00 77.44 107 HIS A O 1
ATOM 850 N N . GLY A 1 108 ? 1.206 0.304 6.582 1.00 76.81 108 GLY A N 1
ATOM 851 C CA . GLY A 1 108 ? 1.655 1.130 5.480 1.00 76.81 108 GLY A CA 1
ATOM 852 C C . GLY A 1 108 ? 0.676 1.275 4.342 1.00 76.81 108 GLY A C 1
ATOM 853 O O . GLY A 1 108 ? -0.461 0.824 4.416 1.00 76.81 108 GLY A O 1
ATOM 854 N N . SER A 1 109 ? 1.122 1.923 3.274 1.00 79.56 109 SER A N 1
ATOM 855 C CA . SER A 1 109 ? 0.313 2.089 2.073 1.00 79.56 109 SER A CA 1
ATOM 856 C C . SER A 1 109 ? 1.140 1.914 0.807 1.00 79.56 109 SER A C 1
ATOM 858 O O . SER A 1 109 ? 2.304 2.315 0.719 1.00 79.56 109 SER A O 1
ATOM 860 N N . LYS A 1 110 ? 0.512 1.306 -0.195 1.00 75.31 110 LYS A N 1
ATOM 861 C CA . LYS A 1 110 ? 1.015 1.185 -1.553 1.00 75.31 110 LYS A CA 1
ATOM 862 C C . LYS A 1 110 ? 0.077 1.934 -2.487 1.00 75.31 110 LYS A C 1
ATOM 864 O O . LYS A 1 110 ? -1.044 1.496 -2.714 1.00 75.31 110 LYS A O 1
ATOM 869 N N . ALA A 1 111 ? 0.537 3.057 -3.028 1.00 72.50 111 ALA A N 1
ATOM 870 C CA . ALA A 1 111 ? -0.138 3.665 -4.165 1.00 72.50 111 ALA A CA 1
ATOM 871 C C . ALA A 1 111 ? -0.019 2.709 -5.358 1.00 72.50 111 ALA A C 1
ATOM 873 O O . ALA A 1 111 ? 1.078 2.223 -5.657 1.00 72.50 111 ALA A O 1
ATOM 874 N N . ASN A 1 112 ? -1.133 2.429 -6.027 1.00 61.66 112 ASN A N 1
ATOM 875 C CA . ASN A 1 112 ? -1.133 1.741 -7.306 1.00 61.66 112 ASN A CA 1
ATOM 876 C C . ASN A 1 112 ? -0.660 2.762 -8.352 1.00 61.66 112 ASN A C 1
ATOM 878 O O . ASN A 1 112 ? -1.450 3.423 -9.018 1.00 61.66 112 ASN A O 1
ATOM 882 N N . LEU A 1 113 ? 0.654 2.993 -8.411 1.00 44.16 113 LEU A N 1
ATOM 883 C CA . LEU A 1 113 ? 1.250 3.791 -9.478 1.00 44.16 113 LEU A CA 1
ATOM 884 C C . LEU A 1 113 ? 0.961 3.066 -10.801 1.00 44.16 113 LEU A C 1
ATOM 886 O O . LEU A 1 113 ? 1.161 1.848 -10.847 1.00 44.16 113 LEU A O 1
ATOM 890 N N . PRO A 1 114 ? 0.501 3.764 -11.858 1.00 33.47 114 PRO A N 1
ATOM 891 C CA . PRO A 1 114 ? 0.305 3.125 -13.145 1.00 33.47 114 PRO A CA 1
ATOM 892 C C . PRO A 1 114 ? 1.613 2.447 -13.544 1.00 33.47 114 PRO A C 1
ATOM 894 O O . PRO A 1 114 ? 2.672 3.081 -13.550 1.00 33.47 114 PRO A O 1
ATOM 897 N N . SER A 1 115 ? 1.536 1.151 -13.835 1.00 35.53 115 SER A N 1
ATOM 898 C CA . SER A 1 115 ? 2.600 0.419 -14.505 1.00 35.53 115 SER A CA 1
ATOM 899 C C . SER A 1 115 ? 2.764 1.034 -15.893 1.00 35.53 115 SER A C 1
ATOM 901 O O . SER A 1 115 ? 1.988 0.726 -16.799 1.00 35.53 115 SER A O 1
ATOM 903 N N . HIS A 1 116 ? 3.689 1.985 -16.008 1.00 34.69 116 HIS A N 1
ATOM 904 C CA . HIS A 1 116 ? 4.180 2.467 -17.293 1.00 34.69 116 HIS A CA 1
ATOM 905 C C . HIS A 1 116 ? 4.988 1.379 -17.995 1.00 34.69 116 HIS A C 1
ATOM 907 O O . HIS A 1 116 ? 5.745 0.669 -17.294 1.00 3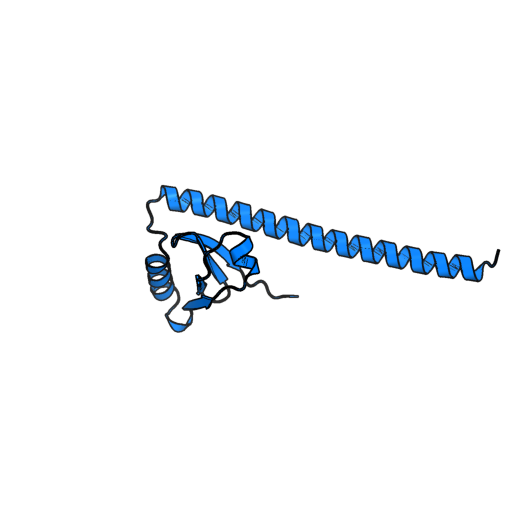4.69 116 HIS A O 1
#